Protein AF-A0A932REY1-F1 (afdb_monomer_lite)

Structure (mmCIF, N/CA/C/O backbone):
data_AF-A0A932REY1-F1
#
_entry.id   AF-A0A932REY1-F1
#
loop_
_atom_site.group_PDB
_atom_site.id
_atom_site.type_symbol
_atom_site.label_atom_id
_atom_site.label_alt_id
_atom_site.label_comp_id
_atom_site.label_asym_id
_atom_site.label_entity_id
_atom_site.label_seq_id
_atom_site.pdbx_PDB_ins_code
_atom_site.Cartn_x
_atom_site.Cartn_y
_atom_site.Cartn_z
_atom_site.occupancy
_atom_site.B_iso_or_equiv
_atom_site.auth_seq_id
_atom_site.auth_comp_id
_atom_site.auth_asym_id
_atom_site.auth_atom_id
_atom_site.pdbx_PDB_model_num
ATOM 1 N N . MET A 1 1 ? -1.875 14.554 -12.778 1.00 37.91 1 MET A N 1
ATOM 2 C CA . MET A 1 1 ? -1.048 13.426 -13.267 1.00 37.91 1 MET A CA 1
ATOM 3 C C . MET A 1 1 ? -0.207 13.934 -14.426 1.00 37.91 1 MET A C 1
ATOM 5 O O . MET A 1 1 ? -0.789 14.447 -15.370 1.00 37.91 1 MET A O 1
ATOM 9 N N . ARG A 1 2 ? 1.129 13.920 -14.326 1.00 40.25 2 ARG A N 1
ATOM 10 C CA . ARG A 1 2 ? 2.005 14.460 -15.382 1.00 40.25 2 ARG A CA 1
ATOM 11 C C . ARG A 1 2 ? 2.227 13.404 -16.472 1.00 40.25 2 ARG A C 1
ATOM 13 O O . ARG A 1 2 ? 2.448 12.240 -16.153 1.00 40.25 2 ARG A O 1
ATOM 20 N N . LYS A 1 3 ? 2.082 13.831 -17.732 1.00 44.75 3 LYS A N 1
ATOM 21 C CA . LYS A 1 3 ? 2.222 13.031 -18.958 1.00 44.75 3 LYS A CA 1
ATOM 22 C C . LYS A 1 3 ? 3.642 12.462 -19.051 1.00 44.75 3 LYS A C 1
ATOM 24 O O . LYS A 1 3 ? 4.587 13.238 -19.096 1.00 44.75 3 LYS A O 1
ATOM 29 N N . ALA A 1 4 ? 3.779 11.142 -19.128 1.00 53.66 4 ALA A N 1
ATOM 30 C CA . ALA A 1 4 ? 5.006 1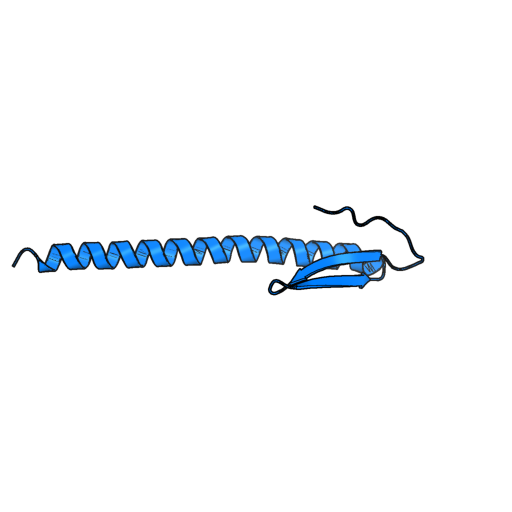0.506 -19.597 1.00 53.66 4 ALA A CA 1
ATOM 31 C C . ALA A 1 4 ? 4.857 10.311 -21.107 1.00 53.66 4 ALA A C 1
ATOM 33 O O . ALA A 1 4 ? 4.103 9.442 -21.549 1.00 53.66 4 ALA A O 1
ATOM 34 N N . LYS A 1 5 ? 5.480 11.176 -21.906 1.00 61.31 5 LYS A N 1
ATOM 35 C CA . LYS A 1 5 ? 5.549 10.958 -23.349 1.00 61.31 5 LYS A CA 1
ATOM 36 C C . LYS A 1 5 ? 6.778 11.646 -23.915 1.00 61.31 5 LYS A C 1
ATOM 38 O O . LYS A 1 5 ? 6.694 12.805 -24.280 1.00 61.31 5 LYS A O 1
ATOM 43 N N . GLU A 1 6 ? 7.865 10.898 -24.030 1.00 54.91 6 GLU A N 1
ATOM 44 C CA . GLU A 1 6 ? 8.946 11.189 -24.967 1.00 54.91 6 GLU A CA 1
ATOM 45 C C . GLU A 1 6 ? 9.663 9.871 -25.282 1.00 54.91 6 GLU A C 1
ATOM 47 O O . GLU A 1 6 ? 10.167 9.184 -24.394 1.00 54.91 6 GLU A O 1
ATOM 52 N N . LYS A 1 7 ? 9.587 9.457 -26.553 1.00 52.38 7 LYS A N 1
ATOM 53 C CA . LYS A 1 7 ? 10.239 8.253 -27.074 1.00 52.38 7 LYS A CA 1
ATOM 54 C C . LYS A 1 7 ? 11.718 8.577 -27.291 1.00 52.38 7 LYS A C 1
ATOM 56 O O . LYS A 1 7 ? 12.058 9.170 -28.309 1.00 52.38 7 LYS A O 1
ATOM 61 N N . TYR A 1 8 ? 12.579 8.174 -26.364 1.00 47.03 8 TYR A N 1
ATOM 62 C CA . TYR A 1 8 ? 14.030 8.168 -26.560 1.00 47.03 8 TYR A CA 1
ATOM 63 C C . TYR A 1 8 ? 14.486 6.726 -26.803 1.00 47.03 8 TYR A C 1
ATOM 65 O O . TYR A 1 8 ? 14.801 5.993 -25.869 1.00 47.03 8 TYR A O 1
ATOM 73 N N . GLY A 1 9 ? 14.484 6.290 -28.066 1.00 57.53 9 GLY A N 1
ATOM 74 C CA . GLY A 1 9 ? 14.943 4.946 -28.440 1.00 57.53 9 GLY A CA 1
ATOM 75 C C . GLY A 1 9 ? 14.166 3.809 -27.756 1.00 57.53 9 GLY A C 1
ATOM 76 O O . GLY A 1 9 ? 13.060 4.012 -27.268 1.00 57.53 9 GLY A O 1
ATOM 77 N N . ALA A 1 10 ? 14.735 2.600 -27.737 1.00 64.38 10 ALA A N 1
ATOM 78 C CA . ALA A 1 10 ? 14.123 1.341 -27.274 1.00 64.38 10 ALA A CA 1
ATOM 79 C C . ALA A 1 10 ? 13.730 1.277 -25.772 1.00 64.38 10 ALA A C 1
ATOM 81 O O . ALA A 1 10 ? 13.537 0.186 -25.223 1.00 64.38 10 ALA A O 1
ATOM 82 N N . TYR A 1 11 ? 13.623 2.424 -25.098 1.00 63.31 11 TYR A N 1
ATOM 83 C CA . TYR A 1 11 ? 13.319 2.552 -23.680 1.00 63.31 11 TYR A CA 1
ATOM 84 C C . TYR A 1 11 ? 12.155 3.518 -23.447 1.00 63.31 11 TYR A C 1
ATOM 86 O O . TYR A 1 11 ? 12.061 4.598 -24.026 1.00 63.31 11 TYR A O 1
ATOM 94 N N . TRP A 1 12 ? 11.270 3.120 -22.543 1.00 74.44 12 TRP A N 1
ATOM 95 C CA . TRP A 1 12 ? 10.125 3.885 -22.084 1.00 74.44 12 TRP A CA 1
ATOM 96 C C . TRP A 1 12 ? 10.398 4.409 -20.680 1.00 74.44 12 TRP A C 1
ATOM 98 O O . TRP A 1 12 ? 10.774 3.653 -19.784 1.00 74.44 12 TRP A O 1
ATOM 108 N N . GLN A 1 13 ? 10.183 5.705 -20.476 1.00 78.75 13 GLN A N 1
ATOM 109 C CA . GLN A 1 13 ? 10.281 6.321 -19.159 1.00 78.75 13 GLN A CA 1
ATOM 110 C C . GLN A 1 13 ? 9.003 6.039 -18.358 1.00 78.75 13 GLN A C 1
ATOM 112 O O . GLN A 1 13 ? 7.909 6.458 -18.745 1.00 78.75 13 GLN A O 1
ATOM 117 N N . LEU A 1 14 ? 9.136 5.362 -17.220 1.00 77.62 14 LEU A N 1
ATOM 118 C CA . LEU A 1 14 ? 8.047 5.130 -16.283 1.00 77.62 14 LEU A CA 1
ATOM 119 C C . LEU A 1 14 ? 8.315 5.861 -14.970 1.00 77.62 14 LEU A C 1
ATOM 121 O O . LEU A 1 14 ? 9.276 5.567 -14.264 1.00 77.62 14 LEU A O 1
ATOM 125 N N . SER A 1 15 ? 7.417 6.778 -14.616 1.00 77.31 15 SER A N 1
ATOM 126 C CA . SER A 1 15 ? 7.439 7.464 -13.324 1.00 77.31 15 SER A CA 1
ATOM 127 C C . SER A 1 15 ? 6.351 6.923 -12.402 1.00 77.31 15 SER A C 1
ATOM 129 O O . SER A 1 15 ? 5.162 6.952 -12.730 1.00 77.31 15 SER A O 1
ATOM 131 N N . TYR A 1 16 ? 6.743 6.466 -11.215 1.00 78.00 16 TYR A N 1
ATOM 132 C CA . TYR A 1 16 ? 5.831 5.976 -10.186 1.00 78.00 16 TYR A CA 1
ATOM 133 C C . TYR A 1 16 ? 6.296 6.386 -8.787 1.00 78.00 16 TYR A C 1
ATOM 135 O O . TYR A 1 16 ? 7.451 6.732 -8.563 1.00 78.00 16 TYR A O 1
ATOM 143 N N . THR A 1 17 ? 5.380 6.394 -7.819 1.00 74.75 17 THR A N 1
ATOM 144 C CA . THR A 1 17 ? 5.694 6.757 -6.431 1.00 74.75 17 THR A CA 1
ATOM 145 C C . THR A 1 17 ? 5.763 5.498 -5.583 1.00 74.75 17 THR A C 1
ATOM 147 O O . THR A 1 17 ? 4.766 4.791 -5.444 1.00 74.75 17 THR A O 1
ATOM 150 N N . TYR A 1 18 ? 6.916 5.250 -4.971 1.00 75.06 18 TYR A N 1
ATOM 151 C CA . TYR A 1 18 ? 7.137 4.138 -4.054 1.00 75.06 18 TYR A CA 1
ATOM 152 C C . TYR A 1 18 ? 7.662 4.673 -2.721 1.00 75.06 18 TYR A C 1
ATOM 154 O O . TYR A 1 18 ? 8.583 5.486 -2.687 1.00 75.06 18 TYR A O 1
ATOM 162 N N . ARG A 1 19 ? 7.039 4.262 -1.606 1.00 76.81 19 ARG A N 1
ATOM 163 C CA . ARG A 1 19 ? 7.388 4.718 -0.240 1.00 76.81 19 ARG A CA 1
ATOM 164 C C . ARG A 1 19 ? 7.473 6.250 -0.088 1.00 76.81 19 ARG A C 1
ATOM 166 O O . ARG A 1 19 ? 8.341 6.762 0.607 1.00 76.81 19 ARG A O 1
ATOM 173 N N . GLY A 1 20 ? 6.590 6.987 -0.767 1.00 78.94 20 GLY A N 1
ATOM 174 C CA . GLY A 1 20 ? 6.569 8.456 -0.728 1.00 78.94 20 GLY A CA 1
ATOM 175 C C . GLY A 1 20 ? 7.657 9.141 -1.563 1.00 78.94 20 GLY A C 1
ATOM 176 O O . GLY A 1 20 ? 7.690 10.364 -1.615 1.00 78.94 20 GLY A O 1
ATOM 177 N N . LYS A 1 21 ? 8.512 8.382 -2.256 1.00 79.62 21 LYS A N 1
ATOM 178 C CA . LYS A 1 21 ? 9.532 8.907 -3.167 1.00 79.62 21 LYS A CA 1
ATOM 179 C C . LYS A 1 21 ? 9.094 8.688 -4.613 1.00 79.62 21 LYS A C 1
ATOM 181 O O . LYS A 1 21 ? 8.619 7.607 -4.967 1.00 79.62 21 LYS A O 1
ATOM 186 N N . GLY A 1 22 ? 9.217 9.721 -5.443 1.00 79.44 22 GLY A N 1
ATOM 187 C CA . GLY A 1 22 ? 9.072 9.580 -6.890 1.00 79.44 22 GLY A CA 1
ATOM 188 C C . GLY A 1 22 ? 10.271 8.817 -7.441 1.00 79.44 22 GLY A C 1
ATOM 189 O O . GLY A 1 22 ? 11.407 9.204 -7.186 1.00 79.44 22 GLY A O 1
ATOM 190 N N . LYS A 1 23 ? 10.021 7.730 -8.162 1.00 79.56 23 LYS A N 1
ATOM 191 C CA . LYS A 1 23 ? 11.030 6.972 -8.892 1.00 79.56 23 LYS A CA 1
ATOM 192 C C . LYS A 1 23 ? 10.718 7.071 -10.377 1.00 79.56 23 LYS A C 1
ATOM 194 O O . LYS A 1 23 ? 9.555 7.002 -10.773 1.00 79.56 23 LYS A O 1
ATOM 199 N N . THR A 1 24 ? 11.762 7.245 -11.172 1.00 80.75 24 THR A N 1
ATOM 200 C CA . THR A 1 24 ? 11.677 7.230 -12.628 1.00 80.75 24 THR A CA 1
ATOM 201 C C . THR A 1 24 ? 12.646 6.179 -13.133 1.00 80.75 24 THR A C 1
ATOM 203 O O . THR A 1 24 ? 13.831 6.241 -12.816 1.00 80.75 24 THR A O 1
ATOM 206 N N . GLU A 1 25 ? 12.135 5.211 -13.882 1.00 78.69 25 GLU A N 1
ATOM 207 C CA . GLU A 1 25 ? 12.921 4.128 -14.467 1.00 78.69 25 GLU A CA 1
ATOM 208 C C . GLU A 1 25 ? 12.781 4.128 -15.987 1.00 78.69 25 GLU A C 1
ATOM 210 O O . GLU A 1 25 ? 11.728 4.476 -16.525 1.00 78.69 25 GLU A O 1
ATOM 215 N N . TYR A 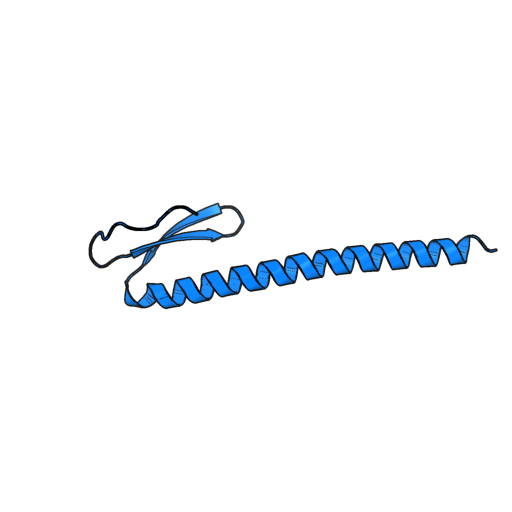1 26 ? 13.851 3.731 -16.671 1.00 80.62 26 TYR A N 1
ATOM 216 C CA . TYR A 1 26 ? 13.861 3.515 -18.112 1.00 80.62 26 TYR A CA 1
ATOM 217 C C . TYR A 1 26 ? 13.733 2.018 -18.365 1.00 80.62 26 TYR A C 1
ATOM 219 O O . TYR A 1 26 ? 14.660 1.253 -18.106 1.00 80.62 26 TYR A O 1
ATOM 227 N N . ILE A 1 27 ? 12.565 1.595 -18.834 1.00 79.25 27 ILE A N 1
ATOM 228 C CA . ILE A 1 27 ? 12.222 0.186 -19.026 1.00 79.25 27 ILE A CA 1
ATOM 229 C C . ILE A 1 27 ? 12.110 -0.141 -20.510 1.00 79.25 27 ILE A C 1
ATOM 231 O O . ILE A 1 27 ? 11.639 0.668 -21.306 1.00 79.25 27 ILE A O 1
ATOM 235 N N . ARG A 1 28 ? 12.544 -1.342 -20.902 1.00 81.88 28 ARG A N 1
ATOM 236 C CA . ARG A 1 28 ? 12.334 -1.829 -22.274 1.00 81.88 28 ARG A CA 1
ATOM 237 C C . ARG A 1 28 ? 10.838 -1.999 -22.528 1.00 81.88 28 ARG A C 1
ATOM 239 O O . ARG A 1 28 ? 10.104 -2.386 -21.621 1.00 81.88 28 ARG A O 1
ATOM 246 N N . GLU A 1 29 ? 10.410 -1.771 -23.768 1.00 79.31 29 GLU A N 1
ATOM 247 C CA . GLU A 1 29 ? 8.996 -1.836 -24.176 1.00 79.31 29 GLU A CA 1
ATOM 248 C C . GLU A 1 29 ? 8.290 -3.123 -23.733 1.00 79.31 29 GLU A C 1
ATOM 250 O O . GLU A 1 29 ? 7.187 -3.060 -23.196 1.00 79.31 29 GLU A O 1
ATOM 255 N N . ALA A 1 30 ? 8.974 -4.267 -23.849 1.00 82.88 30 ALA A N 1
ATOM 256 C CA . ALA A 1 30 ? 8.456 -5.576 -23.451 1.00 82.88 30 ALA A CA 1
ATOM 257 C C . ALA A 1 30 ? 7.975 -5.645 -21.987 1.00 82.88 30 ALA A C 1
ATOM 259 O O . ALA A 1 30 ? 7.062 -6.405 -21.681 1.00 82.88 30 ALA A O 1
ATOM 260 N N . PHE A 1 31 ? 8.550 -4.839 -21.089 1.00 83.19 31 PHE A N 1
ATOM 261 C CA . PHE A 1 31 ? 8.210 -4.840 -19.662 1.00 83.19 31 PHE A CA 1
ATOM 262 C C . PHE A 1 31 ? 7.269 -3.700 -19.260 1.00 83.19 31 PHE A C 1
ATOM 264 O O . PHE A 1 31 ? 6.782 -3.677 -18.132 1.00 83.19 31 PHE A O 1
ATOM 271 N N . VAL A 1 32 ? 6.973 -2.754 -20.159 1.00 82.31 32 VAL A N 1
ATOM 272 C CA . VAL A 1 32 ? 6.143 -1.580 -19.841 1.00 82.31 32 VAL A CA 1
ATOM 273 C C . VAL A 1 32 ? 4.772 -1.983 -19.326 1.00 82.31 32 VAL A C 1
ATOM 275 O O . VAL A 1 32 ? 4.298 -1.428 -18.333 1.00 82.31 32 VAL A O 1
ATOM 278 N N . GLU A 1 33 ? 4.138 -2.946 -19.986 1.00 83.88 33 GLU A N 1
ATOM 279 C CA . GLU A 1 33 ? 2.786 -3.354 -19.624 1.00 83.88 33 GLU A CA 1
ATOM 280 C C . GLU A 1 33 ? 2.757 -4.120 -18.299 1.00 83.88 33 GLU A C 1
ATOM 282 O O . GLU A 1 33 ? 1.912 -3.846 -17.445 1.00 83.88 33 GLU A O 1
ATOM 287 N N . GLN A 1 34 ? 3.755 -4.975 -18.062 1.00 88.12 34 GLN A N 1
ATOM 288 C CA . GLN A 1 34 ? 3.923 -5.666 -16.787 1.00 88.12 34 GLN A CA 1
ATOM 289 C C . GLN A 1 34 ? 4.054 -4.668 -15.626 1.00 88.12 34 GLN A C 1
ATOM 291 O O . GLN A 1 34 ? 3.269 -4.714 -14.675 1.00 88.12 34 GLN A O 1
ATOM 296 N N . VAL A 1 35 ? 4.987 -3.713 -15.716 1.00 84.31 35 VAL A N 1
ATOM 297 C CA . VAL A 1 35 ? 5.245 -2.772 -14.613 1.00 84.31 35 VAL A CA 1
ATOM 298 C C . VAL A 1 35 ? 4.048 -1.838 -14.379 1.00 84.31 35 VAL A C 1
ATOM 300 O O . VAL A 1 35 ? 3.758 -1.455 -13.239 1.00 84.31 35 VAL A O 1
ATOM 303 N N . LYS A 1 36 ? 3.279 -1.498 -15.425 1.00 83.69 36 LYS A N 1
ATOM 304 C CA . LYS A 1 36 ? 2.009 -0.766 -15.271 1.00 83.69 36 LYS A CA 1
ATOM 305 C C . LYS A 1 36 ? 0.984 -1.558 -14.462 1.00 83.69 36 LYS A C 1
ATOM 307 O O . LYS A 1 36 ? 0.368 -0.979 -13.561 1.00 83.69 36 LYS A O 1
ATOM 312 N N . ILE A 1 37 ? 0.806 -2.847 -14.760 1.00 89.25 37 ILE A N 1
ATOM 313 C CA . ILE A 1 37 ? -0.125 -3.729 -14.041 1.00 89.25 37 ILE A CA 1
ATOM 314 C C . ILE A 1 37 ? 0.299 -3.858 -12.576 1.00 89.25 37 ILE A C 1
ATOM 316 O O . ILE A 1 37 ? -0.516 -3.634 -11.679 1.00 89.25 37 ILE A O 1
ATOM 320 N N . GLU A 1 38 ? 1.579 -4.125 -12.317 1.00 89.25 38 GLU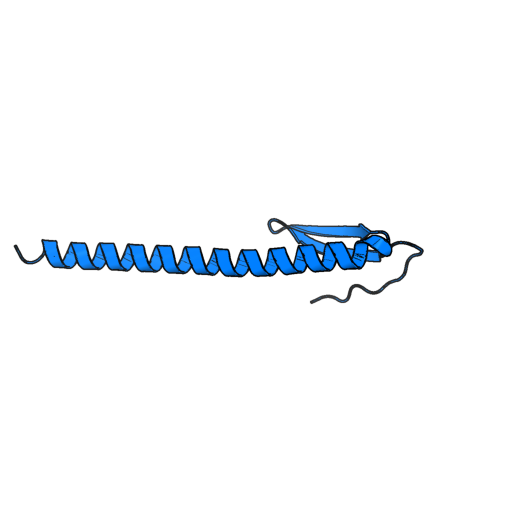 A N 1
ATOM 321 C CA . GLU A 1 38 ? 2.135 -4.215 -10.961 1.00 89.25 38 GLU A CA 1
ATOM 322 C C . GLU A 1 38 ? 1.909 -2.918 -10.170 1.00 89.25 38 GLU A C 1
ATOM 324 O O . GLU A 1 38 ? 1.394 -2.934 -9.047 1.00 89.25 38 GLU A O 1
ATOM 329 N N . THR A 1 39 ? 2.188 -1.766 -10.788 1.00 86.12 39 THR A N 1
ATOM 330 C CA . THR A 1 39 ? 1.964 -0.451 -10.174 1.00 86.12 39 THR A CA 1
ATOM 331 C C . THR A 1 39 ? 0.479 -0.194 -9.892 1.00 86.12 39 THR A C 1
ATOM 333 O O . THR A 1 39 ? 0.128 0.397 -8.864 1.00 86.12 39 THR A O 1
ATOM 336 N N . ALA A 1 40 ? -0.422 -0.614 -10.783 1.00 88.69 40 ALA A N 1
ATOM 337 C CA . ALA A 1 40 ? -1.863 -0.485 -10.580 1.00 88.69 40 ALA A CA 1
ATOM 338 C C . ALA A 1 40 ? -2.358 -1.378 -9.432 1.00 88.69 40 ALA A C 1
ATOM 340 O O . ALA A 1 40 ? -3.129 -0.916 -8.584 1.00 88.69 40 ALA A O 1
ATOM 341 N N . ASN A 1 41 ? -1.873 -2.617 -9.361 1.00 91.94 41 ASN A N 1
ATOM 342 C CA . ASN A 1 41 ? -2.193 -3.558 -8.292 1.00 91.94 41 ASN A CA 1
ATOM 343 C C . ASN A 1 41 ? -1.710 -3.041 -6.936 1.00 91.94 41 ASN A C 1
ATOM 345 O O . ASN A 1 41 ? -2.493 -3.003 -5.986 1.00 91.94 41 ASN A O 1
ATOM 349 N N . PHE A 1 42 ? -0.482 -2.524 -6.862 1.00 88.75 42 PHE A N 1
ATOM 350 C CA . PHE A 1 42 ? 0.041 -1.904 -5.646 1.00 88.75 42 PHE A CA 1
ATOM 351 C C . PHE A 1 42 ? -0.837 -0.738 -5.165 1.00 88.75 42 PHE A C 1
ATOM 353 O O . PHE A 1 42 ? -1.171 -0.646 -3.982 1.00 88.75 42 PHE A O 1
ATOM 360 N N . LYS A 1 43 ? -1.288 0.135 -6.079 1.00 87.31 43 LYS A N 1
ATOM 361 C CA . LYS A 1 43 ? -2.208 1.238 -5.740 1.00 87.31 43 LYS A CA 1
ATOM 362 C C . LYS A 1 43 ? -3.545 0.733 -5.195 1.00 87.31 43 LYS A C 1
ATOM 364 O O . LYS A 1 43 ? -4.082 1.340 -4.269 1.00 87.31 43 LYS A O 1
ATOM 369 N N . ARG A 1 44 ? -4.097 -0.343 -5.766 1.00 92.81 44 ARG A N 1
ATOM 370 C CA . ARG A 1 44 ? -5.342 -0.964 -5.281 1.00 92.81 44 ARG A CA 1
ATOM 371 C C . ARG A 1 44 ? -5.150 -1.559 -3.890 1.00 92.81 44 ARG A C 1
ATOM 373 O O . ARG A 1 44 ? -5.929 -1.242 -2.997 1.00 92.81 44 ARG A O 1
ATOM 380 N N . TYR A 1 45 ? -4.084 -2.332 -3.693 1.00 93.69 45 TYR A N 1
ATOM 381 C CA . TYR A 1 45 ? -3.740 -2.921 -2.401 1.00 93.69 45 TYR A CA 1
ATOM 382 C C . TYR A 1 45 ? -3.597 -1.853 -1.315 1.00 93.69 45 TYR A C 1
ATOM 384 O O . TYR A 1 45 ? -4.226 -1.949 -0.265 1.00 93.69 45 TYR A O 1
ATOM 392 N N . ARG A 1 46 ? -2.858 -0.775 -1.600 1.00 90.38 46 ARG A N 1
ATOM 393 C CA . ARG A 1 46 ? -2.686 0.335 -0.659 1.00 90.38 46 ARG A CA 1
ATOM 394 C C . ARG A 1 46 ? -4.022 0.946 -0.227 1.00 90.38 46 ARG A C 1
ATOM 396 O O . ARG A 1 46 ? -4.233 1.139 0.961 1.00 90.38 46 ARG A O 1
ATOM 403 N N . LYS A 1 47 ? -4.949 1.185 -1.162 1.00 93.25 47 LYS A N 1
ATOM 404 C CA . LYS A 1 47 ? -6.288 1.709 -0.831 1.00 93.25 47 LYS A CA 1
ATOM 405 C C . LYS A 1 47 ? -7.080 0.768 0.079 1.00 93.25 47 LYS A C 1
ATOM 407 O O . LYS A 1 47 ? -7.775 1.235 0.978 1.00 93.25 47 LYS A O 1
ATOM 412 N N . LEU A 1 48 ? -7.002 -0.540 -0.169 1.00 96.81 48 LEU A N 1
ATOM 413 C CA . LEU A 1 48 ? -7.661 -1.539 0.673 1.00 96.81 48 LEU A CA 1
ATOM 414 C C . LEU A 1 48 ? -7.053 -1.558 2.077 1.00 96.81 48 LEU A C 1
ATOM 416 O O . LEU A 1 48 ? -7.794 -1.561 3.056 1.00 96.81 48 LEU A O 1
ATOM 420 N N . PHE A 1 49 ? -5.726 -1.497 2.172 1.00 95.81 49 PHE A N 1
ATOM 421 C CA . PHE A 1 49 ? -5.013 -1.473 3.445 1.00 95.81 49 PHE A CA 1
ATOM 422 C C . PHE A 1 49 ? -5.320 -0.206 4.257 1.00 95.81 49 PHE A C 1
ATOM 424 O O . PHE A 1 49 ? -5.642 -0.296 5.439 1.00 95.81 49 PHE A O 1
ATOM 431 N N . ASP A 1 50 ? -5.332 0.963 3.611 1.00 95.44 50 ASP A N 1
ATOM 432 C CA . ASP A 1 50 ? -5.705 2.234 4.244 1.00 95.44 50 ASP A CA 1
ATOM 433 C C . ASP A 1 50 ? -7.141 2.171 4.804 1.00 95.44 50 ASP A C 1
ATOM 435 O O . ASP A 1 50 ? -7.406 2.597 5.933 1.00 95.44 50 ASP A O 1
ATOM 439 N N . ARG A 1 51 ? -8.079 1.580 4.047 1.00 97.44 51 ARG A N 1
ATOM 440 C CA . ARG A 1 51 ? -9.465 1.374 4.499 1.00 97.44 51 ARG A CA 1
ATOM 441 C C . ARG A 1 51 ? -9.546 0.398 5.671 1.00 97.44 51 ARG A C 1
ATOM 443 O O . ARG A 1 51 ? -10.300 0.652 6.607 1.00 97.44 51 ARG A O 1
ATOM 450 N N . LEU A 1 52 ? -8.784 -0.693 5.626 1.00 97.88 52 LEU A N 1
ATOM 451 C CA . LEU A 1 52 ? -8.728 -1.677 6.702 1.00 97.88 52 LEU A CA 1
ATOM 452 C C . LEU A 1 52 ? -8.238 -1.037 8.004 1.00 97.88 52 LEU A C 1
ATOM 454 O O . LEU A 1 52 ? -8.895 -1.184 9.029 1.00 97.88 52 LEU A O 1
ATOM 458 N N . ILE A 1 53 ? -7.137 -0.280 7.962 1.00 97.38 53 ILE A N 1
ATOM 459 C CA . ILE A 1 53 ? -6.608 0.428 9.138 1.00 97.38 53 ILE A CA 1
ATOM 460 C C . ILE A 1 53 ? -7.671 1.359 9.722 1.00 97.38 53 ILE A C 1
ATOM 462 O O . ILE A 1 53 ? -7.917 1.331 10.928 1.00 97.38 53 ILE A O 1
ATOM 466 N N . LYS A 1 54 ? -8.327 2.159 8.871 1.00 97.56 54 LYS A N 1
ATOM 467 C CA . LYS A 1 54 ? -9.384 3.077 9.305 1.00 97.56 54 LYS A CA 1
ATOM 468 C C . LYS A 1 54 ? -10.500 2.339 10.049 1.00 97.56 54 LYS A C 1
ATOM 470 O O . LYS A 1 54 ? -10.842 2.729 11.164 1.00 97.56 54 LYS A O 1
ATOM 475 N N . LEU A 1 55 ? -11.022 1.261 9.463 1.00 98.00 55 LEU A N 1
ATOM 476 C CA . LEU A 1 55 ? -12.097 0.468 10.063 1.00 98.00 55 LEU A CA 1
ATOM 477 C C . LEU A 1 55 ? -11.659 -0.195 11.374 1.00 98.00 55 LEU A C 1
ATOM 479 O O . LEU A 1 55 ? -12.422 -0.209 12.335 1.00 98.00 55 LEU A O 1
ATOM 483 N N . SER A 1 56 ? -10.424 -0.691 11.455 1.00 97.75 56 SER A N 1
ATOM 484 C CA . SER A 1 56 ? -9.879 -1.278 12.684 1.00 97.75 56 SER A CA 1
ATOM 485 C C . SER A 1 56 ? -9.779 -0.258 13.824 1.00 97.75 56 SER A C 1
ATOM 487 O O . SER A 1 56 ? -10.098 -0.577 14.971 1.00 97.75 56 SER A O 1
ATOM 489 N N . ILE A 1 57 ? -9.385 0.984 13.522 1.00 97.81 57 ILE A N 1
ATOM 490 C CA . ILE A 1 57 ? -9.354 2.078 14.504 1.00 97.81 57 ILE A CA 1
ATOM 491 C C . ILE A 1 57 ? -10.774 2.443 14.952 1.00 97.81 57 ILE A C 1
ATOM 493 O O . ILE A 1 57 ? -11.015 2.596 16.150 1.00 97.81 57 ILE A O 1
ATOM 497 N N . GLU A 1 58 ? -11.718 2.567 14.016 1.00 97.44 58 GLU A N 1
ATOM 498 C CA . GLU A 1 58 ? -13.128 2.838 14.325 1.00 97.44 58 GLU A CA 1
ATOM 499 C C . GLU A 1 58 ? -13.725 1.743 15.217 1.00 97.44 58 GLU A C 1
ATOM 501 O O . GLU A 1 58 ? -14.319 2.047 16.252 1.00 97.44 58 GLU A O 1
ATOM 506 N N . LEU A 1 59 ? -13.477 0.473 14.891 1.00 96.94 59 LEU A N 1
ATOM 507 C CA . LEU A 1 59 ? -13.912 -0.664 15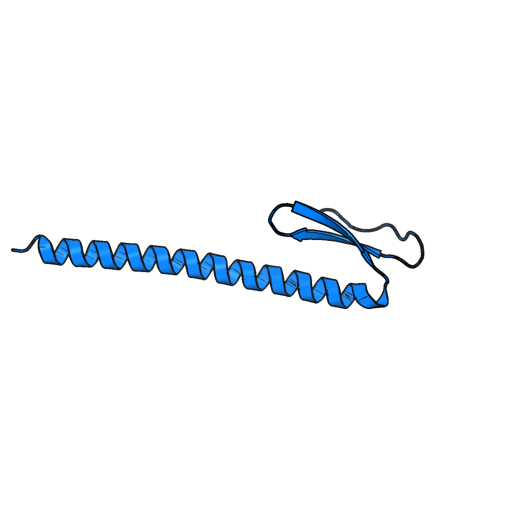.697 1.00 96.94 59 LEU A CA 1
ATOM 508 C C . LEU A 1 59 ? -13.323 -0.621 17.112 1.00 96.94 59 LEU A C 1
ATOM 510 O O . LEU A 1 59 ? -14.043 -0.841 18.085 1.00 96.94 59 LEU A O 1
ATOM 514 N N . SER A 1 60 ? -12.030 -0.317 17.247 1.00 96.56 60 SER A N 1
ATOM 515 C CA . SER A 1 60 ? -11.378 -0.183 18.555 1.00 96.56 60 SER A CA 1
ATOM 516 C C . SER A 1 60 ? -12.020 0.927 19.396 1.00 96.56 60 SER A C 1
ATOM 518 O O . SER A 1 60 ? -12.351 0.717 20.564 1.00 96.56 60 SER A O 1
ATOM 520 N N . ARG A 1 61 ? -12.301 2.088 18.789 1.00 95.94 61 ARG A N 1
ATOM 521 C CA . ARG A 1 61 ? -12.996 3.204 19.455 1.00 95.94 61 ARG A CA 1
ATOM 522 C C . ARG A 1 61 ? -14.391 2.817 19.935 1.00 95.94 61 ARG A C 1
ATOM 524 O O . ARG A 1 61 ? -14.745 3.139 21.067 1.00 95.94 61 ARG A O 1
ATOM 531 N N . LEU A 1 62 ? -15.156 2.100 19.112 1.00 96.25 62 LEU A N 1
ATOM 532 C CA . LEU A 1 62 ? -16.484 1.614 19.490 1.00 96.25 62 LEU A CA 1
ATOM 533 C C . LEU A 1 62 ? -16.416 0.626 20.660 1.00 96.25 62 LEU A C 1
ATOM 535 O O . LEU A 1 62 ? -17.197 0.752 21.601 1.00 96.25 62 LEU A O 1
ATOM 539 N N . LYS A 1 63 ? -15.451 -0.303 20.652 1.00 94.12 63 LYS A N 1
ATOM 540 C CA . LYS A 1 63 ? -15.230 -1.242 21.765 1.00 94.12 63 LYS A CA 1
ATOM 541 C C . LYS A 1 63 ? -14.893 -0.517 23.070 1.00 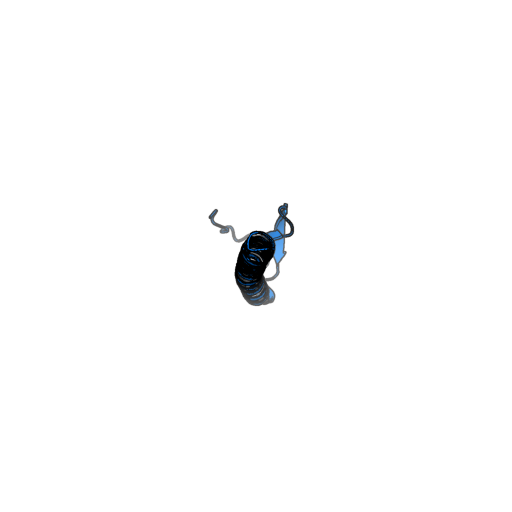94.12 63 LYS A C 1
ATOM 543 O O . LYS A 1 63 ? -15.484 -0.826 24.101 1.00 94.12 63 LYS A O 1
ATOM 548 N N . MET A 1 64 ? -14.002 0.476 23.024 1.00 93.94 64 MET A N 1
ATOM 549 C CA . MET A 1 64 ? -13.659 1.288 24.199 1.00 93.94 64 MET A CA 1
ATOM 550 C C . MET A 1 64 ? -14.866 2.077 24.726 1.00 93.94 64 MET A C 1
ATOM 552 O O . MET A 1 64 ? -15.093 2.128 25.934 1.00 93.94 64 MET A O 1
ATOM 556 N N . ALA A 1 65 ? -15.675 2.657 23.836 1.00 91.31 65 ALA A N 1
ATOM 557 C CA . ALA A 1 65 ? -16.884 3.381 24.222 1.00 91.31 65 ALA A CA 1
ATOM 558 C C . ALA A 1 65 ? -17.950 2.460 24.846 1.00 91.31 65 ALA A C 1
ATOM 560 O O . ALA A 1 65 ? -18.584 2.838 25.831 1.00 91.31 65 ALA A O 1
ATOM 561 N N . ALA A 1 66 ? -18.125 1.250 24.308 1.00 87.69 66 ALA A N 1
ATOM 562 C CA . ALA A 1 66 ? -19.042 0.252 24.856 1.00 87.69 66 ALA A CA 1
ATOM 563 C C . ALA A 1 66 ? -18.598 -0.231 26.248 1.00 87.69 66 ALA A C 1
ATOM 565 O O . ALA A 1 66 ? -19.414 -0.269 27.166 1.00 87.69 66 ALA A O 1
ATOM 566 N N . GLY A 1 67 ? -17.303 -0.509 26.435 1.00 80.25 67 GLY A N 1
ATOM 567 C CA . GLY A 1 67 ? -16.747 -0.871 27.744 1.00 80.25 67 GLY A CA 1
ATOM 568 C C . GLY A 1 67 ? -16.885 0.248 28.783 1.00 80.25 67 GLY A C 1
ATOM 569 O O . GLY A 1 67 ? -17.221 -0.016 29.934 1.00 80.25 67 GLY A O 1
ATOM 570 N N . LYS A 1 68 ? -16.723 1.514 28.372 1.00 70.00 68 LYS A N 1
ATOM 571 C CA . LYS A 1 68 ? -16.925 2.677 29.252 1.00 70.00 68 LYS A CA 1
ATOM 572 C C . LYS A 1 68 ? -18.375 2.816 29.729 1.00 70.00 68 LYS A C 1
ATOM 574 O O . LYS A 1 68 ? -18.586 3.202 30.872 1.00 70.00 68 LYS A O 1
ATOM 579 N N . LYS A 1 69 ? -19.365 2.487 28.890 1.00 63.75 69 LYS A N 1
ATOM 580 C CA . LYS A 1 69 ? -20.781 2.481 29.300 1.00 63.75 69 LYS A CA 1
ATOM 581 C C . LYS A 1 69 ? -21.092 1.374 30.310 1.00 63.75 69 LYS A C 1
ATOM 583 O O . LYS A 1 69 ? -21.864 1.617 31.224 1.00 63.75 69 LYS A O 1
ATOM 588 N N . ALA A 1 70 ? -20.468 0.202 30.184 1.00 58.62 70 ALA A N 1
ATOM 589 C CA . ALA A 1 70 ? -20.670 -0.906 31.121 1.00 58.62 70 ALA A CA 1
ATOM 590 C C . ALA A 1 70 ? -20.065 -0.644 32.516 1.00 58.62 70 ALA A C 1
ATOM 592 O O . ALA A 1 70 ? -20.603 -1.119 33.507 1.00 58.62 70 ALA A O 1
ATOM 593 N N . GLY A 1 71 ? -18.982 0.138 32.607 1.00 57.22 71 GLY A N 1
ATOM 594 C CA . GLY A 1 71 ? -18.336 0.495 33.880 1.00 57.22 71 GLY A CA 1
ATOM 595 C C . GLY A 1 71 ? -18.882 1.747 34.582 1.00 57.22 71 GLY A C 1
ATOM 596 O O . GLY A 1 71 ? -18.382 2.093 35.643 1.00 57.22 71 GLY A O 1
ATOM 597 N N . GLN A 1 72 ? -19.858 2.454 33.997 1.00 55.50 72 GLN A N 1
ATOM 598 C CA . GLN A 1 72 ? -20.494 3.649 34.588 1.00 55.50 72 GLN A CA 1
ATOM 599 C C . GLN A 1 72 ? -21.897 3.371 35.153 1.00 55.50 72 GLN A C 1
ATOM 601 O O . GLN A 1 72 ? -22.579 4.295 35.587 1.00 55.50 72 GLN A O 1
ATOM 606 N N . SER A 1 73 ? -22.344 2.114 35.123 1.00 50.88 73 SER A N 1
ATOM 607 C CA . SER A 1 73 ? -23.640 1.667 35.654 1.00 50.88 73 SER A CA 1
ATOM 608 C C . SER A 1 73 ? -23.500 0.780 36.899 1.00 50.88 73 SER A C 1
ATOM 610 O O . SER A 1 73 ? -24.386 -0.023 37.178 1.00 50.88 73 SER A O 1
ATOM 612 N N . SER A 1 74 ? -22.395 0.900 37.637 1.00 44.00 74 SER A N 1
ATOM 613 C CA . SER A 1 74 ? -22.186 0.267 38.948 1.00 44.00 74 SER A CA 1
ATOM 614 C C . SER A 1 74 ? -21.746 1.293 39.974 1.00 44.00 74 SER A C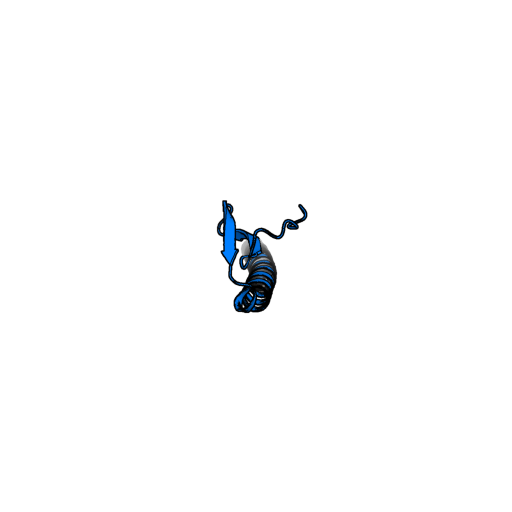 1
ATOM 616 O O . SER A 1 74 ? -21.044 2.246 39.567 1.00 44.00 74 SER A O 1
#

Sequence (74 aa):
MRKAKEKYGAYWQLSYTYRGKGKTEYIREAFVEQVKIETANFKRYRKLFDRLIKLSIELSRLKMAAGKKAGQSS

pLDDT: mean 79.33, std 16.26, range [37.91, 98.0]

Secondary structure (DSSP, 8-state):
-------BTTEEEEEEEETTEEEEEEEEHHHHHHHHHHHHHHHHHHHHHHHHHHHHHHHHHHHHHHHHHHTT--

Radius of gyration: 22.09 Å; chains: 1; bounding box: 39×20×67 Å

Foldseek 3Di:
DDDQDDDDPQWGWDWDADPNDIDIDTHGPVCVVVVVVVRVVVVVVVVVVVVVVVVVVVVVVVVVVVVVVVVVPD